Protein AF-A0A969CAD7-F1 (afdb_monomer_lite)

pLDDT: mean 74.33, std 21.69, range [33.69, 96.62]

Sequence (159 aa):
MTTLVSAMAKSVEQINRELAALEEQSQELGQTLRSLYGNYLAELGQVTRQQLTSVCYQLCTQLYPESFLKLSYRGRDRLQRQIRQCSQALQERLELEQLFQPDESELEALEASLVGGLHFTREIEPLENLSERCSNPSGPELAGSGSAGPDHAASSHSG

Structure (mmCIF, N/CA/C/O backbone):
data_AF-A0A969CAD7-F1
#
_entry.id   AF-A0A969CAD7-F1
#
loop_
_atom_site.group_PDB
_atom_site.id
_atom_site.type_symbol
_atom_site.label_atom_id
_atom_site.label_alt_id
_atom_site.label_comp_id
_atom_site.label_asym_id
_atom_site.label_entity_id
_atom_site.label_seq_id
_atom_site.pdbx_PDB_ins_code
_atom_site.Cartn_x
_atom_site.Cartn_y
_atom_site.Cartn_z
_atom_site.occupancy
_atom_site.B_iso_or_equiv
_atom_site.auth_seq_id
_atom_site.auth_comp_id
_atom_site.auth_asym_id
_atom_site.auth_atom_id
_atom_site.pdbx_PDB_model_num
ATOM 1 N N . MET A 1 1 ? -34.766 11.888 52.803 1.00 56.06 1 MET A N 1
ATOM 2 C CA . MET A 1 1 ? -33.411 11.431 52.414 1.00 56.06 1 MET A CA 1
ATOM 3 C C . MET A 1 1 ? -33.436 10.271 51.416 1.00 56.06 1 MET A C 1
ATOM 5 O O . MET A 1 1 ? -32.708 10.333 50.439 1.00 56.06 1 MET A O 1
ATOM 9 N N . THR A 1 2 ? -34.309 9.270 51.564 1.00 59.66 2 THR A N 1
ATOM 10 C CA . THR A 1 2 ? -34.419 8.094 50.667 1.00 59.66 2 THR A CA 1
ATOM 11 C C . THR A 1 2 ? -34.762 8.410 49.200 1.00 59.66 2 THR A C 1
ATOM 13 O O . THR A 1 2 ? -34.264 7.753 48.292 1.00 59.66 2 THR A O 1
ATOM 16 N N . THR A 1 3 ? -35.565 9.443 48.938 1.00 67.19 3 THR A N 1
ATOM 17 C CA . THR A 1 3 ? -35.937 9.879 47.576 1.00 67.19 3 THR A CA 1
ATOM 18 C C . THR A 1 3 ? -34.791 10.539 46.806 1.00 67.19 3 THR A C 1
ATOM 20 O O . THR A 1 3 ? -34.708 10.393 45.591 1.00 67.19 3 THR A O 1
ATOM 23 N N . LEU A 1 4 ? -33.885 11.224 47.506 1.00 66.50 4 LEU A N 1
ATOM 24 C CA . LEU A 1 4 ? -32.755 11.938 46.905 1.00 66.50 4 LEU A CA 1
ATOM 25 C C . LEU A 1 4 ? -31.631 10.962 46.522 1.00 66.50 4 LEU A C 1
ATOM 27 O O . LEU A 1 4 ? -31.081 11.053 45.430 1.00 66.50 4 LEU A O 1
ATOM 31 N N . VAL A 1 5 ? -31.387 9.947 47.359 1.00 70.94 5 VAL A N 1
ATOM 32 C CA . VAL A 1 5 ? -30.461 8.840 47.061 1.00 70.94 5 VAL A CA 1
ATOM 33 C C . VAL A 1 5 ? -30.942 8.019 45.857 1.00 70.94 5 VAL A C 1
ATOM 35 O O . VAL A 1 5 ? -30.149 7.696 44.980 1.00 70.94 5 VAL A O 1
ATOM 38 N N . SER A 1 6 ? -32.250 7.749 45.751 1.00 66.25 6 SER A N 1
ATOM 39 C CA . SER A 1 6 ? -32.821 7.053 44.586 1.00 66.25 6 SER A CA 1
ATOM 40 C C . SER A 1 6 ? -32.731 7.869 43.289 1.00 66.25 6 SER A C 1
ATOM 42 O O . SER A 1 6 ? -32.547 7.285 42.222 1.00 66.25 6 SER A O 1
ATOM 44 N N . ALA A 1 7 ? -32.857 9.197 43.357 1.00 67.75 7 ALA A N 1
ATOM 45 C CA . ALA A 1 7 ? -32.687 10.065 42.193 1.00 67.75 7 ALA A CA 1
ATOM 46 C C . ALA A 1 7 ? -31.219 10.128 41.732 1.00 67.75 7 ALA A C 1
ATOM 48 O O . ALA A 1 7 ? -30.954 10.058 40.534 1.00 67.75 7 ALA A O 1
ATOM 49 N N . MET A 1 8 ? -30.271 10.193 42.674 1.00 68.31 8 MET A N 1
ATOM 50 C CA . MET A 1 8 ? -28.836 10.171 42.371 1.00 68.31 8 MET A CA 1
ATOM 51 C C . MET A 1 8 ? -28.400 8.824 41.775 1.00 68.31 8 MET A C 1
ATOM 53 O O . MET A 1 8 ? -27.717 8.819 40.756 1.00 68.31 8 MET A O 1
ATOM 57 N N . ALA A 1 9 ? -28.860 7.694 42.326 1.00 71.62 9 ALA A N 1
ATOM 58 C CA . ALA A 1 9 ? -28.575 6.363 41.778 1.00 71.62 9 ALA A CA 1
ATOM 59 C C . ALA A 1 9 ? -29.018 6.240 40.307 1.00 71.62 9 ALA A C 1
ATOM 61 O O . ALA A 1 9 ? -28.205 5.918 39.442 1.00 71.62 9 ALA A O 1
ATOM 62 N N . LYS A 1 10 ? -30.252 6.669 39.997 1.00 73.19 10 LYS A N 1
ATOM 63 C CA . LYS A 1 10 ? -30.781 6.707 38.621 1.00 73.19 10 LYS A CA 1
ATOM 64 C C . LYS A 1 10 ? -29.939 7.554 37.670 1.00 73.19 10 LYS A C 1
ATOM 66 O O . LYS A 1 10 ? -29.766 7.174 36.516 1.00 73.19 10 LYS A O 1
ATOM 71 N N . SER A 1 11 ? -29.422 8.690 38.140 1.00 83.69 11 SER A N 1
ATOM 72 C CA . SER A 1 11 ? -28.562 9.558 37.326 1.00 83.69 11 SER A CA 1
ATOM 73 C C . SER A 1 11 ? -27.210 8.909 37.021 1.00 83.69 11 SER A C 1
ATOM 75 O O . SER A 1 11 ? -26.739 8.982 35.891 1.00 83.69 11 SER A O 1
ATOM 77 N N . VAL A 1 12 ? -26.632 8.185 37.984 1.00 87.56 12 VAL A N 1
ATOM 78 C CA . VAL A 1 12 ? -25.376 7.443 37.798 1.00 87.56 12 VAL A CA 1
ATOM 79 C C . VAL A 1 12 ? -25.583 6.264 36.845 1.00 87.56 12 VAL A C 1
ATOM 81 O O . VAL A 1 12 ? -24.776 6.031 35.951 1.00 87.56 12 VAL A O 1
ATOM 84 N N . GLU A 1 13 ? -26.692 5.539 36.974 1.00 86.06 13 GLU A N 1
ATOM 85 C CA . GLU A 1 13 ? -27.059 4.443 36.066 1.00 86.06 13 GLU A CA 1
ATOM 86 C C . GLU A 1 13 ? -27.343 4.914 34.635 1.00 86.06 13 GLU A C 1
ATOM 88 O O . GLU A 1 13 ? -27.199 4.132 33.692 1.00 86.06 13 GLU A O 1
ATOM 93 N N . GLN A 1 14 ? -27.771 6.165 34.463 1.00 87.62 14 GLN A N 1
ATOM 94 C CA . GLN A 1 14 ? -27.936 6.778 33.152 1.00 87.62 14 GLN A CA 1
ATOM 95 C C . GLN A 1 14 ? -26.585 7.196 32.556 1.00 87.62 14 GLN A C 1
ATOM 97 O O . GLN A 1 14 ? -26.312 6.838 31.415 1.00 87.62 14 GLN A O 1
ATOM 102 N N . ILE A 1 15 ? -25.710 7.838 33.338 1.00 89.50 15 ILE A N 1
ATOM 103 C CA . ILE A 1 15 ? -24.350 8.204 32.904 1.00 89.50 15 ILE A CA 1
ATOM 104 C C . ILE A 1 15 ? -23.557 6.963 32.473 1.00 89.50 15 ILE A C 1
ATOM 106 O O . ILE A 1 15 ? -22.943 6.967 31.413 1.00 89.50 15 ILE A O 1
ATOM 110 N N . ASN A 1 16 ? -23.619 5.872 33.243 1.00 89.56 16 ASN A N 1
ATOM 111 C CA . ASN A 1 16 ? -22.944 4.621 32.879 1.00 89.56 16 ASN A CA 1
ATOM 112 C C . ASN A 1 16 ? -23.477 4.020 31.569 1.00 89.56 16 ASN A C 1
ATOM 114 O O . ASN A 1 16 ? -22.712 3.456 30.793 1.00 89.56 16 ASN A O 1
ATOM 118 N N . ARG A 1 17 ? -24.783 4.146 31.300 1.00 91.19 17 ARG A N 1
ATOM 119 C CA . ARG A 1 17 ? -25.378 3.696 30.032 1.00 91.19 17 ARG A CA 1
ATOM 120 C C . ARG A 1 17 ? -24.938 4.556 28.852 1.00 91.19 17 ARG A C 1
ATOM 122 O O . ARG A 1 17 ? -24.670 4.017 27.786 1.00 91.19 17 ARG A O 1
ATOM 129 N N . GLU A 1 18 ? -24.872 5.868 29.041 1.00 90.06 18 GLU A N 1
ATOM 130 C CA . GLU A 1 18 ? -24.404 6.804 28.016 1.00 90.06 18 GLU A CA 1
ATOM 131 C C . GLU A 1 18 ? -22.912 6.601 27.711 1.00 90.06 18 GLU A C 1
ATOM 133 O O . GLU A 1 18 ? -22.535 6.603 26.543 1.00 90.06 18 GLU A O 1
ATOM 138 N N . LEU A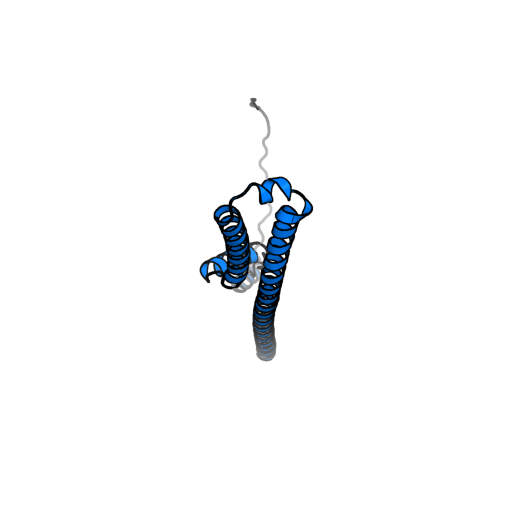 1 19 ? -22.084 6.334 28.730 1.00 90.31 19 LEU A N 1
ATOM 139 C CA . LEU A 1 19 ? -20.674 5.962 28.562 1.00 90.31 19 LEU A CA 1
ATOM 140 C C . LEU A 1 19 ? -20.516 4.668 27.760 1.00 90.31 19 LEU A C 1
ATOM 142 O O . LEU A 1 19 ? -19.791 4.662 26.771 1.00 90.31 19 LEU A O 1
ATOM 146 N N . ALA A 1 20 ? -21.249 3.611 28.118 1.00 88.75 20 ALA A N 1
ATOM 147 C CA . ALA A 1 20 ? -21.200 2.345 27.385 1.00 88.75 20 ALA A CA 1
ATOM 148 C C . ALA A 1 20 ? -21.631 2.504 25.914 1.00 88.75 20 ALA A C 1
ATOM 150 O O . ALA A 1 20 ? -21.012 1.939 25.016 1.00 88.75 20 ALA A O 1
ATOM 151 N N . ALA A 1 21 ? -22.664 3.312 25.650 1.00 90.88 21 ALA A N 1
ATOM 152 C CA . ALA A 1 21 ? -23.099 3.604 24.285 1.00 90.88 21 ALA A CA 1
ATOM 153 C C . ALA A 1 21 ? -22.046 4.403 23.495 1.00 90.88 21 ALA A C 1
ATOM 155 O O . ALA A 1 21 ? -21.865 4.178 22.300 1.00 90.88 21 ALA A O 1
ATOM 156 N N . LEU A 1 22 ? -21.344 5.331 24.150 1.00 91.31 22 LEU A N 1
ATOM 157 C CA . LEU A 1 22 ? -20.268 6.100 23.527 1.00 91.31 22 LEU A CA 1
ATOM 158 C C . LEU A 1 22 ? -19.049 5.219 23.218 1.00 91.31 22 LEU A C 1
ATOM 160 O O . LEU A 1 22 ? -18.450 5.362 22.153 1.00 9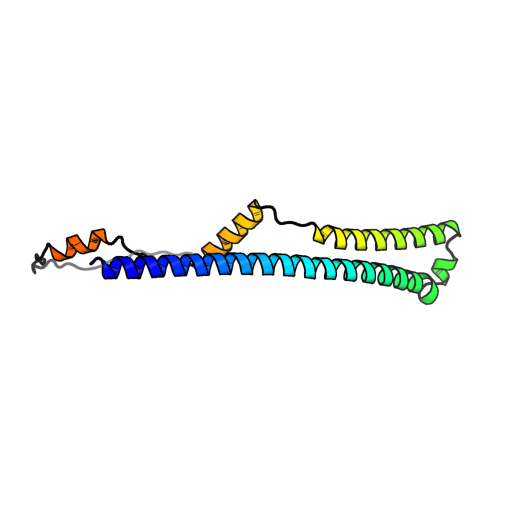1.31 22 LEU A O 1
ATOM 164 N N . GLU A 1 23 ? -18.702 4.299 24.119 1.00 88.06 23 GLU A N 1
ATOM 165 C CA . GLU A 1 23 ? -17.649 3.301 23.904 1.00 88.06 23 GLU A CA 1
ATOM 166 C C . GLU A 1 23 ? -17.968 2.413 22.697 1.00 88.06 23 GLU A C 1
ATOM 168 O O . GLU A 1 23 ? -17.124 2.256 21.814 1.00 88.06 23 GLU A O 1
ATOM 173 N N . GLU A 1 24 ? -19.200 1.904 22.603 1.00 90.06 24 GLU A N 1
ATOM 174 C CA . GLU A 1 24 ? -19.658 1.095 21.468 1.00 90.06 24 GLU A CA 1
ATOM 175 C C . GLU A 1 24 ? -19.567 1.873 20.145 1.00 90.06 24 GLU A C 1
ATOM 177 O O . GLU A 1 24 ? -18.972 1.393 19.178 1.00 90.06 24 GLU A O 1
ATOM 182 N N . GLN A 1 25 ? -20.072 3.111 20.109 1.00 93.62 25 GLN A N 1
ATOM 183 C CA . GLN A 1 25 ? -20.004 3.962 18.915 1.00 93.62 25 GLN A CA 1
ATOM 184 C C . GLN A 1 25 ? -18.563 4.297 18.515 1.00 93.62 25 GLN A C 1
ATOM 186 O O . GLN A 1 25 ? -18.238 4.347 17.328 1.00 93.62 25 GLN A O 1
ATOM 191 N N . SER A 1 26 ? -17.683 4.518 19.493 1.00 87.56 26 SER A N 1
ATOM 192 C CA . SER A 1 26 ? -16.261 4.766 19.251 1.00 87.56 26 SER A CA 1
ATOM 193 C C . SER A 1 26 ? -15.579 3.541 18.634 1.00 87.56 26 SER A C 1
ATOM 195 O O . SER A 1 26 ? -14.839 3.659 17.653 1.00 87.56 26 SER A O 1
ATOM 197 N N . GLN A 1 27 ? -15.882 2.346 19.148 1.00 86.56 27 GLN A N 1
ATOM 198 C CA . GLN A 1 27 ? -15.383 1.090 18.591 1.00 86.56 27 GLN A CA 1
ATOM 199 C C . GLN A 1 27 ? -15.891 0.858 17.163 1.00 86.56 27 GLN A C 1
ATOM 201 O O . GLN A 1 27 ? -15.095 0.517 16.282 1.00 86.56 27 GLN A O 1
ATOM 206 N N . GLU A 1 28 ? -17.180 1.087 16.904 1.00 92.06 28 GLU A N 1
ATOM 207 C CA . GLU A 1 28 ? -17.777 0.974 15.567 1.00 92.06 28 GLU A CA 1
ATOM 208 C C . GLU A 1 28 ? -17.134 1.957 14.574 1.00 92.06 28 GLU A C 1
ATOM 210 O O . GLU A 1 28 ? -16.764 1.582 13.454 1.00 92.06 28 GLU A O 1
ATOM 215 N N . LEU A 1 29 ? -16.925 3.207 14.996 1.00 90.44 29 LEU A N 1
ATOM 216 C CA . LEU A 1 29 ? -16.242 4.218 14.196 1.00 90.44 29 LEU A CA 1
ATOM 217 C C . LEU A 1 29 ? -14.802 3.799 13.877 1.00 90.44 29 LEU A C 1
ATOM 219 O O . LEU A 1 29 ? -14.370 3.902 12.727 1.00 90.44 29 LEU A O 1
ATOM 223 N N . GLY A 1 30 ? -14.070 3.287 14.869 1.00 87.19 30 GLY A N 1
ATOM 224 C CA . GLY A 1 30 ? -12.709 2.786 14.693 1.00 87.19 30 GLY A CA 1
ATOM 225 C C . GLY A 1 30 ? -12.633 1.633 13.689 1.00 87.19 30 GLY A C 1
ATOM 226 O O . GLY A 1 30 ? -11.773 1.635 12.805 1.00 87.19 30 GLY A O 1
ATOM 227 N N . GLN A 1 31 ? -13.560 0.675 13.766 1.00 87.69 31 GLN A N 1
ATOM 228 C CA . GLN A 1 31 ? -13.653 -0.431 12.806 1.00 87.69 31 GLN A CA 1
ATOM 229 C C . GLN A 1 31 ? -13.978 0.067 11.393 1.00 87.69 31 GLN A C 1
ATOM 231 O O . GLN A 1 31 ? -13.338 -0.352 10.424 1.00 87.69 31 GLN A O 1
ATOM 236 N N . THR A 1 32 ? -14.918 1.005 11.276 1.00 91.06 32 THR A N 1
ATOM 237 C CA . THR A 1 32 ? -15.316 1.601 9.995 1.00 91.06 32 THR A CA 1
ATOM 238 C C . THR A 1 32 ? -14.155 2.354 9.348 1.00 91.06 32 THR A C 1
ATOM 240 O O . THR A 1 32 ? -13.877 2.159 8.166 1.00 91.06 32 THR A O 1
ATOM 243 N N . LEU A 1 33 ? -13.424 3.165 10.119 1.00 89.56 33 LEU A N 1
ATOM 244 C CA . LEU A 1 33 ? -12.244 3.884 9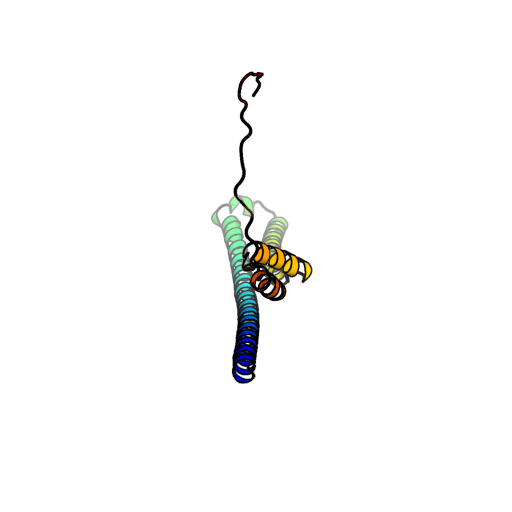.637 1.00 89.56 33 LEU A CA 1
ATOM 245 C C . LEU A 1 33 ? -11.151 2.929 9.162 1.00 89.56 33 LEU A C 1
ATOM 247 O O . LEU A 1 33 ? -10.617 3.120 8.071 1.00 89.56 33 LEU A O 1
ATOM 251 N N . ARG A 1 34 ? -10.853 1.877 9.934 1.00 87.06 34 ARG A N 1
ATOM 252 C CA . ARG A 1 34 ? -9.873 0.852 9.540 1.00 87.06 34 ARG A CA 1
ATOM 253 C C . ARG A 1 34 ? -10.274 0.169 8.236 1.00 87.06 34 ARG A C 1
ATOM 255 O O . ARG A 1 34 ? -9.444 0.031 7.344 1.00 87.06 34 ARG A O 1
ATOM 262 N N . SER A 1 35 ? -11.546 -0.205 8.099 1.00 88.25 35 SER A N 1
ATOM 263 C CA . SER A 1 35 ? -12.068 -0.810 6.871 1.00 88.25 35 SER A CA 1
ATOM 264 C C . SER A 1 35 ? -11.947 0.128 5.668 1.00 88.25 35 SER A C 1
ATOM 266 O O . SER A 1 35 ? -11.414 -0.264 4.630 1.00 88.25 35 SER A O 1
ATOM 268 N N . LEU A 1 36 ? -12.394 1.380 5.809 1.00 92.25 36 LEU A N 1
ATOM 269 C CA . LEU A 1 36 ? -12.329 2.381 4.743 1.00 92.25 36 LEU A CA 1
ATOM 270 C C . LEU A 1 36 ? -10.888 2.662 4.321 1.00 92.25 36 LEU A C 1
ATOM 272 O O . LEU A 1 36 ? -10.595 2.708 3.127 1.00 92.25 36 LEU A O 1
ATOM 276 N N . TYR A 1 37 ? -9.988 2.816 5.290 1.00 91.12 37 TYR A N 1
ATOM 277 C CA . TYR A 1 37 ? -8.578 3.065 5.023 1.00 91.12 37 TYR A CA 1
ATOM 278 C C . TYR A 1 37 ? -7.905 1.857 4.361 1.00 91.12 37 TYR A C 1
ATOM 280 O O . TYR A 1 37 ? -7.158 2.025 3.398 1.00 91.12 37 TYR A O 1
ATOM 288 N N . GLY A 1 38 ? -8.236 0.639 4.800 1.00 90.69 38 GLY A N 1
ATOM 289 C CA . GLY A 1 38 ? -7.784 -0.595 4.162 1.00 90.69 38 GLY A CA 1
ATOM 290 C C . GLY A 1 38 ? -8.213 -0.681 2.697 1.00 90.69 38 GLY A C 1
ATOM 291 O O . GLY A 1 38 ? -7.380 -0.861 1.811 1.00 90.69 38 GLY A O 1
ATOM 292 N N . ASN A 1 39 ? -9.494 -0.444 2.417 1.00 91.81 39 ASN A N 1
ATOM 293 C CA . ASN A 1 39 ? -10.011 -0.430 1.047 1.00 91.81 39 ASN A CA 1
ATOM 294 C C . ASN A 1 39 ? -9.326 0.643 0.187 1.00 91.81 39 ASN A C 1
ATOM 296 O O . ASN A 1 39 ? -8.914 0.363 -0.938 1.00 91.81 39 ASN A O 1
ATOM 300 N N . TYR A 1 40 ? -9.142 1.849 0.732 1.00 93.94 40 TYR A N 1
ATOM 301 C CA . TYR A 1 40 ? -8.428 2.929 0.053 1.00 93.94 40 TYR A CA 1
ATOM 302 C C . TYR A 1 40 ? -6.993 2.528 -0.315 1.00 93.94 40 TYR A C 1
ATOM 304 O O . TYR A 1 40 ? -6.577 2.720 -1.457 1.00 93.94 40 TYR A O 1
ATOM 312 N N . LEU A 1 41 ? -6.238 1.942 0.620 1.00 93.94 41 LEU A N 1
ATOM 313 C CA . LEU A 1 41 ? -4.865 1.506 0.365 1.00 93.94 41 LEU A CA 1
ATOM 314 C C . LEU A 1 41 ? -4.793 0.371 -0.663 1.00 93.94 41 LEU A C 1
ATOM 316 O O . LEU A 1 41 ? -3.877 0.364 -1.486 1.00 93.94 41 LEU A O 1
ATOM 320 N N . ALA A 1 42 ? -5.758 -0.552 -0.660 1.00 92.00 42 ALA A N 1
ATOM 321 C CA . ALA A 1 42 ? -5.840 -1.614 -1.661 1.00 92.00 42 ALA A CA 1
ATOM 322 C C . ALA A 1 42 ? -6.039 -1.039 -3.074 1.00 92.00 42 ALA A C 1
ATOM 324 O O . ALA A 1 42 ? -5.287 -1.362 -4.000 1.00 92.00 42 ALA A O 1
ATOM 325 N N . GLU A 1 43 ? -7.011 -0.137 -3.239 1.00 95.19 43 GLU A N 1
ATOM 326 C CA . GLU A 1 43 ? -7.262 0.523 -4.524 1.00 95.19 43 GLU A CA 1
ATOM 327 C C . GLU A 1 43 ? -6.064 1.373 -4.962 1.00 95.19 43 GLU A C 1
ATOM 329 O O . GLU A 1 43 ? -5.615 1.286 -6.111 1.00 95.19 43 GLU A O 1
ATOM 334 N N . LEU A 1 44 ? -5.487 2.147 -4.040 1.00 95.25 44 LEU A N 1
ATOM 335 C CA . LEU A 1 44 ? -4.303 2.956 -4.303 1.00 95.25 44 LEU A CA 1
ATOM 336 C C . LEU A 1 44 ? -3.115 2.090 -4.735 1.00 95.25 44 LEU A C 1
ATOM 338 O O . LEU A 1 44 ? -2.420 2.443 -5.692 1.00 95.25 44 LEU A O 1
ATOM 342 N N . GLY A 1 45 ? -2.889 0.952 -4.077 1.00 94.75 45 GLY A N 1
ATOM 343 C CA . GLY A 1 45 ? -1.838 0.001 -4.431 1.00 94.75 45 GLY A CA 1
ATOM 344 C C . GLY A 1 45 ? -2.012 -0.538 -5.849 1.00 94.75 45 GLY A C 1
ATOM 345 O O . GLY A 1 45 ? -1.072 -0.501 -6.654 1.00 94.75 45 GLY A O 1
ATOM 346 N N . GLN A 1 46 ? -3.232 -0.952 -6.199 1.00 94.94 46 GLN A N 1
ATOM 347 C CA . GLN A 1 46 ? -3.557 -1.431 -7.541 1.00 94.94 46 GLN A CA 1
ATOM 348 C C . GLN A 1 46 ? -3.327 -0.349 -8.609 1.00 94.94 46 GLN A C 1
ATOM 350 O O . GLN A 1 46 ? -2.683 -0.616 -9.632 1.00 94.94 46 GLN A O 1
ATOM 355 N N . VAL A 1 47 ? -3.830 0.868 -8.384 1.00 96.50 47 VAL A N 1
ATOM 356 C CA . VAL A 1 47 ? -3.682 1.993 -9.320 1.00 96.50 47 VAL A CA 1
ATOM 357 C C . VAL A 1 47 ? -2.211 2.365 -9.479 1.00 96.50 47 VAL A C 1
ATOM 359 O O . VAL A 1 47 ? -1.722 2.489 -10.604 1.00 96.50 47 VAL A O 1
ATOM 362 N N . THR A 1 48 ? -1.475 2.475 -8.376 1.00 94.62 48 THR A N 1
ATOM 363 C CA . THR A 1 48 ? -0.060 2.868 -8.382 1.00 94.62 48 THR A CA 1
ATOM 364 C C . THR A 1 48 ? 0.790 1.870 -9.158 1.00 94.62 48 THR A C 1
ATOM 366 O O . THR A 1 48 ? 1.611 2.271 -9.986 1.00 94.62 48 THR A O 1
ATOM 369 N N . ARG A 1 49 ? 0.555 0.564 -8.982 1.00 96.25 49 ARG A N 1
ATOM 370 C CA . ARG A 1 49 ? 1.236 -0.472 -9.769 1.00 96.25 49 ARG A CA 1
ATOM 371 C C . ARG A 1 49 ? 0.996 -0.300 -11.267 1.00 96.25 49 ARG A C 1
ATOM 373 O O . ARG A 1 49 ? 1.944 -0.374 -12.056 1.00 96.25 49 ARG A O 1
ATOM 380 N N . GLN A 1 50 ? -0.263 -0.109 -11.665 1.00 96.19 50 GLN A N 1
ATOM 381 C CA . GLN A 1 50 ? -0.636 0.044 -13.072 1.00 96.19 50 GLN A CA 1
ATOM 382 C C . GLN A 1 50 ? 0.004 1.293 -13.682 1.00 96.19 50 GLN A C 1
ATOM 384 O O . GLN A 1 50 ? 0.610 1.206 -14.751 1.00 96.19 50 GLN A O 1
ATOM 389 N N . GLN A 1 51 ? -0.075 2.426 -12.982 1.00 95.81 51 GLN A N 1
ATOM 390 C CA . GLN A 1 51 ? 0.483 3.695 -13.441 1.00 95.81 51 GLN A CA 1
ATOM 391 C C . GLN A 1 51 ? 2.004 3.641 -13.539 1.00 95.81 51 GLN A C 1
ATOM 393 O O . GLN A 1 51 ? 2.551 3.975 -14.587 1.00 95.81 51 GLN A O 1
ATOM 398 N N . LEU A 1 52 ? 2.695 3.142 -12.510 1.00 95.62 52 LEU A N 1
ATOM 399 C CA . LEU A 1 52 ? 4.153 3.029 -12.530 1.00 95.62 52 LEU A CA 1
ATOM 400 C C . LEU A 1 52 ? 4.624 2.129 -13.673 1.00 95.62 52 LEU A C 1
ATOM 402 O O . LEU A 1 52 ? 5.521 2.498 -14.428 1.00 95.62 52 LEU A O 1
ATOM 406 N N . THR A 1 53 ? 3.972 0.976 -13.849 1.00 94.81 53 THR A N 1
ATOM 407 C CA . THR A 1 53 ? 4.257 0.084 -14.975 1.00 94.81 53 THR A CA 1
ATOM 408 C C . THR A 1 53 ? 4.081 0.834 -16.296 1.00 94.81 53 THR A C 1
ATOM 410 O O . THR A 1 53 ? 5.018 0.900 -17.090 1.00 94.81 53 THR A O 1
ATOM 413 N N . SER A 1 54 ? 2.913 1.443 -16.512 1.00 95.38 54 SER A N 1
ATOM 414 C CA . SER A 1 54 ? 2.565 2.148 -17.749 1.00 95.38 54 SER A CA 1
ATOM 415 C C . SER A 1 54 ? 3.531 3.290 -18.077 1.00 95.38 54 SER A C 1
ATOM 417 O O . SER A 1 54 ? 4.077 3.341 -19.179 1.00 95.38 54 SER A O 1
ATOM 419 N N . VAL A 1 55 ? 3.818 4.164 -17.111 1.00 96.38 55 VAL A N 1
ATOM 420 C CA . VAL A 1 55 ? 4.725 5.305 -17.294 1.00 96.38 55 VAL A CA 1
ATOM 421 C C . VAL A 1 55 ? 6.143 4.829 -17.594 1.00 96.38 55 VAL A C 1
ATOM 423 O O . VAL A 1 55 ? 6.790 5.356 -18.495 1.00 96.38 55 VAL A O 1
ATOM 426 N N . CYS A 1 56 ? 6.632 3.787 -16.919 1.00 94.88 56 CYS A N 1
ATOM 427 C CA . CYS A 1 56 ? 7.939 3.218 -17.239 1.00 94.88 56 CYS A CA 1
ATOM 428 C C . CYS A 1 56 ? 7.988 2.629 -18.657 1.00 94.88 56 CYS A C 1
ATOM 430 O O . CYS A 1 56 ? 8.992 2.797 -19.353 1.00 94.88 56 CYS A O 1
ATOM 432 N N . TYR A 1 57 ? 6.911 1.986 -19.118 1.00 94.62 57 TYR A N 1
ATOM 433 C CA . TYR A 1 57 ? 6.793 1.562 -20.515 1.00 94.62 57 TYR A CA 1
ATOM 434 C C . TYR A 1 57 ? 6.847 2.757 -21.471 1.00 94.62 57 TYR A C 1
ATOM 436 O O . TYR A 1 57 ? 7.643 2.737 -22.409 1.00 94.62 57 TYR A O 1
ATOM 444 N N . GLN A 1 58 ? 6.078 3.815 -21.206 1.00 95.38 58 GLN A N 1
ATOM 445 C CA . GLN A 1 58 ? 6.089 5.041 -22.008 1.00 95.38 58 GLN A CA 1
ATOM 446 C C . GLN A 1 58 ? 7.477 5.691 -22.044 1.00 95.38 58 GLN A C 1
ATOM 448 O O . GLN A 1 58 ? 7.939 6.088 -23.110 1.00 95.38 58 GLN A O 1
ATOM 453 N N . LEU A 1 59 ? 8.201 5.730 -20.924 1.00 93.19 59 LEU A N 1
ATOM 454 C CA . LEU A 1 59 ? 9.585 6.205 -20.894 1.00 93.19 59 LEU A CA 1
ATOM 455 C C . LEU A 1 59 ? 10.488 5.378 -21.815 1.00 93.19 59 LEU A C 1
ATOM 457 O O . LEU A 1 59 ? 11.279 5.944 -22.567 1.00 93.19 59 LEU A O 1
ATOM 461 N N . CYS A 1 60 ? 10.342 4.051 -21.799 1.00 91.94 60 CYS A N 1
ATOM 462 C CA . CYS A 1 60 ? 11.146 3.151 -22.624 1.00 91.94 60 CYS A CA 1
ATOM 463 C C . CYS A 1 60 ? 10.829 3.256 -24.121 1.00 91.94 60 CYS A C 1
ATOM 465 O O . CYS A 1 60 ? 11.726 3.069 -24.937 1.00 91.94 60 CYS A O 1
ATOM 467 N N . THR A 1 61 ? 9.574 3.508 -24.497 1.00 92.00 61 THR A N 1
ATOM 468 C CA . THR A 1 61 ? 9.138 3.422 -25.902 1.00 92.00 61 THR A CA 1
ATOM 469 C C . THR A 1 61 ? 8.855 4.767 -26.558 1.00 92.00 61 THR A C 1
ATOM 471 O O . THR A 1 61 ? 8.852 4.836 -27.781 1.00 92.00 61 THR A O 1
ATOM 474 N N . GLN A 1 62 ? 8.592 5.819 -25.782 1.00 94.38 62 GLN A N 1
ATOM 475 C CA . GLN A 1 62 ? 8.215 7.140 -26.295 1.00 94.38 62 GLN A CA 1
ATOM 476 C C . GLN A 1 62 ? 9.296 8.186 -26.015 1.00 94.38 62 GLN A C 1
ATOM 478 O O . GLN A 1 62 ? 9.727 8.858 -26.946 1.00 94.38 62 GLN A O 1
ATOM 483 N N . LEU A 1 63 ? 9.774 8.307 -24.769 1.00 95.25 63 LEU A N 1
ATOM 484 C CA . LEU A 1 63 ? 10.762 9.341 -24.421 1.00 95.25 63 LEU A CA 1
ATOM 485 C C . LEU A 1 63 ? 12.208 8.922 -24.721 1.00 95.25 63 LEU A C 1
ATOM 487 O O . LEU A 1 63 ? 12.998 9.745 -25.178 1.00 95.25 63 LEU A O 1
ATOM 491 N N . TYR A 1 64 ? 12.561 7.653 -24.491 1.00 94.38 64 TYR A N 1
ATOM 492 C CA . TYR A 1 64 ? 13.925 7.140 -24.683 1.00 94.38 64 TYR A CA 1
ATOM 493 C C . TYR A 1 64 ? 14.008 5.867 -25.549 1.00 94.38 64 TYR A C 1
ATOM 495 O O . TYR A 1 64 ? 14.728 4.928 -25.184 1.00 94.38 64 TYR A O 1
ATOM 503 N N . PRO A 1 65 ? 13.335 5.816 -26.716 1.00 93.69 65 PRO A N 1
ATOM 504 C CA . PRO A 1 65 ? 13.319 4.624 -27.561 1.00 93.69 65 PRO A CA 1
ATOM 505 C C . PRO A 1 65 ? 14.722 4.221 -28.023 1.00 93.69 65 PRO A C 1
ATOM 507 O O . PRO A 1 65 ? 15.073 3.049 -27.951 1.00 93.69 65 PRO A O 1
ATOM 510 N N . GLU A 1 66 ? 15.569 5.177 -28.410 1.00 96.06 66 GLU A N 1
ATOM 511 C CA . GLU A 1 66 ? 16.930 4.898 -28.890 1.00 96.06 66 GLU A CA 1
ATOM 512 C C . GLU A 1 66 ? 17.806 4.223 -27.826 1.00 96.06 66 GLU A C 1
ATOM 514 O O . GLU A 1 66 ? 18.511 3.248 -28.097 1.00 96.06 66 GLU A O 1
ATOM 519 N N . SER A 1 67 ? 17.744 4.708 -26.584 1.00 94.06 67 SER A N 1
ATOM 520 C CA . SER A 1 67 ? 18.472 4.115 -25.457 1.00 94.06 67 SER A CA 1
ATOM 521 C C . SER A 1 67 ? 17.957 2.714 -25.139 1.00 94.06 67 SER A C 1
ATOM 523 O O . SER A 1 67 ? 18.750 1.806 -24.887 1.00 94.06 67 SER A O 1
ATOM 525 N N . PHE A 1 68 ? 16.639 2.515 -25.195 1.00 94.06 68 PHE A N 1
ATOM 526 C CA . PHE A 1 68 ? 16.024 1.212 -24.970 1.00 94.06 68 PHE A CA 1
ATOM 527 C C . PHE A 1 68 ? 16.358 0.209 -26.087 1.00 94.06 68 PHE A C 1
ATOM 529 O O . PHE A 1 68 ? 16.646 -0.956 -25.810 1.00 94.06 68 PHE A O 1
ATOM 536 N N . LEU A 1 69 ? 16.393 0.646 -27.347 1.00 94.75 69 LEU A N 1
ATOM 537 C CA . LEU A 1 69 ? 16.737 -0.198 -28.494 1.00 94.75 69 LEU A CA 1
ATOM 538 C C . LEU A 1 69 ? 18.212 -0.620 -28.497 1.00 94.75 69 LEU A C 1
ATOM 540 O O . LEU A 1 69 ? 18.519 -1.733 -28.929 1.00 94.75 69 LEU A O 1
ATOM 544 N N . LYS A 1 70 ? 19.115 0.198 -27.947 1.00 96.62 70 LYS A N 1
ATOM 545 C CA . LYS A 1 70 ? 20.529 -0.171 -27.750 1.00 96.62 70 LYS A CA 1
ATOM 546 C C . LYS A 1 70 ? 20.725 -1.308 -26.744 1.00 96.62 70 LYS A C 1
ATOM 548 O O . LYS A 1 70 ? 21.758 -1.975 -26.777 1.00 96.62 70 LYS A O 1
ATOM 553 N N . LEU A 1 71 ? 19.756 -1.561 -25.861 1.00 95.38 71 LEU A N 1
ATOM 554 C CA . LEU A 1 71 ? 19.813 -2.711 -24.962 1.00 95.38 71 LEU A CA 1
ATOM 555 C C . LEU A 1 71 ? 19.685 -4.015 -25.756 1.00 95.38 71 LEU A C 1
ATOM 557 O O . LEU A 1 71 ? 18.848 -4.142 -26.656 1.00 95.38 71 LEU A O 1
ATOM 561 N N . SER A 1 72 ? 20.463 -5.025 -25.360 1.00 96.62 72 SER A N 1
ATOM 562 C CA . SER A 1 72 ? 20.277 -6.394 -25.846 1.00 96.62 72 SER A CA 1
ATOM 563 C C . SER A 1 72 ? 18.901 -6.928 -25.444 1.00 96.62 72 SER A C 1
ATOM 565 O O . SER A 1 72 ? 18.284 -6.435 -24.499 1.00 96.62 72 SER A O 1
ATOM 567 N N . TYR A 1 73 ? 18.440 -7.992 -26.104 1.00 94.00 73 TYR A N 1
ATOM 568 C CA . TYR A 1 73 ? 17.191 -8.668 -25.738 1.00 94.00 73 TYR A CA 1
ATOM 569 C C . TYR A 1 73 ? 17.109 -8.975 -24.231 1.00 94.00 73 TYR A C 1
ATOM 571 O O . TYR A 1 73 ? 16.135 -8.618 -23.571 1.00 94.00 73 TYR A O 1
ATOM 579 N N . ARG A 1 74 ? 18.184 -9.541 -23.658 1.00 95.88 74 ARG A N 1
ATOM 580 C CA . ARG A 1 74 ? 18.276 -9.821 -22.214 1.00 95.88 74 ARG A CA 1
ATOM 581 C C . ARG A 1 74 ? 18.234 -8.549 -21.363 1.00 95.88 74 ARG A C 1
ATOM 583 O O . ARG A 1 74 ? 17.679 -8.576 -20.271 1.00 95.88 74 ARG A O 1
ATOM 590 N N . GLY A 1 75 ? 18.814 -7.449 -21.843 1.00 95.31 75 GLY A N 1
ATOM 591 C CA . GLY A 1 75 ? 18.779 -6.154 -21.160 1.00 95.31 75 GLY A CA 1
ATOM 592 C C . GLY A 1 75 ? 17.373 -5.558 -21.104 1.00 95.31 75 GLY A C 1
ATOM 593 O O . GLY A 1 75 ? 16.941 -5.114 -20.043 1.00 95.31 75 GLY A O 1
ATOM 594 N N . ARG A 1 76 ? 16.634 -5.618 -22.217 1.00 95.25 76 ARG A N 1
ATOM 595 C CA . ARG A 1 76 ? 15.238 -5.155 -22.294 1.00 95.25 76 ARG A CA 1
ATOM 596 C C . ARG A 1 76 ? 14.326 -5.981 -21.390 1.00 95.25 76 ARG A C 1
ATOM 598 O O . ARG A 1 76 ? 13.550 -5.416 -20.624 1.00 95.25 76 ARG A O 1
ATOM 605 N N . ASP A 1 77 ? 14.466 -7.304 -21.443 1.00 94.25 77 ASP A N 1
ATOM 606 C CA . ASP A 1 77 ? 13.711 -8.228 -20.595 1.00 94.25 77 ASP A CA 1
ATOM 607 C C . ASP A 1 77 ? 13.995 -7.997 -19.101 1.00 94.25 77 ASP A C 1
ATOM 609 O O . ASP A 1 77 ? 13.068 -7.867 -18.301 1.00 94.25 77 ASP A O 1
ATOM 613 N N . ARG A 1 78 ? 15.273 -7.862 -18.719 1.00 96.62 78 ARG A N 1
ATOM 614 C CA . ARG A 1 78 ? 15.659 -7.560 -17.334 1.00 96.62 78 ARG A CA 1
ATOM 615 C C . ARG A 1 78 ? 15.037 -6.254 -16.847 1.00 96.62 78 ARG A C 1
ATOM 617 O O . ARG A 1 78 ? 14.469 -6.241 -15.759 1.00 96.62 78 ARG A O 1
ATOM 624 N N . LEU A 1 79 ? 15.132 -5.185 -17.638 1.00 95.00 79 LEU A N 1
ATOM 625 C CA . LEU A 1 79 ? 14.584 -3.878 -17.275 1.00 95.00 79 LEU A CA 1
ATOM 626 C C . LEU A 1 79 ? 13.071 -3.958 -17.036 1.00 95.00 79 LEU A C 1
ATOM 628 O O . LEU A 1 79 ? 12.581 -3.501 -16.006 1.00 95.00 79 LEU A O 1
ATOM 632 N N . GLN A 1 80 ? 12.328 -4.591 -17.946 1.00 92.19 80 GLN A N 1
ATOM 633 C CA . GLN A 1 80 ? 10.878 -4.708 -17.795 1.00 92.19 80 GLN A CA 1
ATOM 634 C C . GLN A 1 80 ? 10.465 -5.605 -16.628 1.00 92.19 80 GLN A C 1
ATOM 636 O O . GLN A 1 80 ? 9.491 -5.292 -15.942 1.00 92.19 80 GLN A O 1
ATOM 641 N N . ARG A 1 81 ? 11.211 -6.681 -16.348 1.00 95.44 81 ARG A N 1
ATOM 642 C CA . ARG A 1 81 ? 10.987 -7.489 -15.140 1.00 95.44 81 ARG A CA 1
ATOM 643 C C . ARG A 1 81 ? 11.227 -6.684 -13.866 1.00 95.44 81 ARG A C 1
ATOM 645 O O . ARG A 1 81 ? 10.405 -6.761 -12.961 1.00 95.44 81 ARG A O 1
ATOM 652 N N . GLN A 1 82 ? 12.289 -5.880 -13.814 1.00 96.56 82 GLN A N 1
ATOM 653 C CA . GLN A 1 82 ? 12.586 -5.029 -12.657 1.00 96.56 82 GLN A CA 1
ATOM 654 C C . GLN A 1 82 ? 11.501 -3.976 -12.413 1.00 96.56 82 GLN A C 1
ATOM 656 O O . GLN A 1 82 ? 11.089 -3.796 -11.271 1.00 96.56 82 GLN A O 1
ATOM 661 N N . ILE A 1 83 ? 10.988 -3.334 -13.467 1.00 94.56 83 ILE A N 1
ATOM 662 C CA . ILE A 1 83 ? 9.861 -2.391 -13.364 1.00 94.56 83 ILE A CA 1
ATOM 663 C C . ILE A 1 83 ? 8.635 -3.085 -12.758 1.00 94.56 83 ILE A C 1
ATOM 665 O O . ILE A 1 83 ? 8.052 -2.582 -11.798 1.00 94.56 83 ILE A O 1
ATOM 669 N N . ARG A 1 84 ? 8.271 -4.268 -13.273 1.00 94.38 84 ARG A N 1
ATOM 670 C CA . ARG A 1 84 ? 7.122 -5.037 -12.768 1.00 94.38 84 ARG A CA 1
ATOM 671 C C . ARG A 1 84 ? 7.306 -5.428 -11.304 1.00 94.38 84 ARG A C 1
ATOM 673 O O . ARG A 1 84 ? 6.413 -5.180 -10.503 1.00 94.38 84 ARG A O 1
ATOM 680 N N . GLN A 1 85 ? 8.471 -5.962 -10.945 1.00 96.44 85 GLN A N 1
ATOM 681 C CA . GLN A 1 85 ? 8.795 -6.333 -9.564 1.00 96.44 85 GLN A CA 1
ATOM 682 C C . GLN A 1 85 ? 8.745 -5.130 -8.619 1.00 96.44 85 GLN A C 1
ATOM 684 O O . GLN A 1 85 ? 8.163 -5.226 -7.547 1.00 96.44 85 GLN A O 1
ATOM 689 N N . CYS A 1 86 ? 9.294 -3.984 -9.027 1.00 96.00 86 CYS A N 1
ATOM 690 C CA . CYS A 1 86 ? 9.240 -2.755 -8.238 1.00 96.00 86 CYS A CA 1
ATOM 691 C C . CYS A 1 86 ? 7.796 -2.279 -8.024 1.00 96.00 86 CYS A C 1
ATOM 693 O O . CYS A 1 86 ? 7.411 -1.967 -6.901 1.00 96.00 86 CYS A O 1
ATOM 695 N N . SER A 1 87 ? 6.979 -2.288 -9.081 1.00 95.19 87 SER A N 1
ATOM 696 C CA . SER A 1 87 ? 5.567 -1.903 -8.998 1.00 95.19 87 SER A CA 1
ATOM 697 C C . SER A 1 87 ? 4.736 -2.845 -8.123 1.00 95.19 87 SER A C 1
ATOM 699 O O . SER A 1 87 ? 3.839 -2.394 -7.419 1.00 95.19 87 SER A O 1
ATOM 701 N N . GLN A 1 88 ? 5.062 -4.138 -8.134 1.00 95.69 88 GLN A N 1
ATOM 702 C CA . GLN A 1 88 ? 4.410 -5.138 -7.302 1.00 95.69 88 GLN A CA 1
ATOM 703 C C . GLN A 1 88 ? 4.824 -4.993 -5.834 1.00 95.69 88 GLN A C 1
ATOM 705 O O . GLN A 1 88 ? 3.961 -4.944 -4.970 1.00 95.69 88 GLN A O 1
ATOM 710 N N . ALA A 1 89 ? 6.118 -4.817 -5.559 1.00 95.38 89 ALA A N 1
ATOM 711 C CA . ALA A 1 89 ? 6.607 -4.584 -4.203 1.00 95.38 89 ALA A CA 1
ATOM 712 C C . ALA A 1 89 ? 6.007 -3.310 -3.582 1.00 95.38 89 ALA A C 1
ATOM 714 O O . ALA A 1 89 ? 5.747 -3.267 -2.385 1.00 95.38 89 ALA A O 1
ATOM 715 N N . LEU A 1 90 ? 5.771 -2.265 -4.382 1.00 93.19 90 LEU A N 1
ATOM 716 C CA . LEU A 1 90 ? 5.102 -1.053 -3.910 1.00 93.19 90 LEU A CA 1
ATOM 717 C C . LEU A 1 90 ? 3.629 -1.301 -3.554 1.00 93.19 90 LEU A C 1
ATOM 719 O O . LEU A 1 90 ? 3.182 -0.824 -2.516 1.00 93.19 90 LEU A O 1
ATOM 723 N N . GLN A 1 91 ? 2.899 -2.063 -4.376 1.00 94.88 91 GLN A N 1
ATOM 724 C CA . GLN A 1 91 ? 1.531 -2.485 -4.059 1.00 94.88 91 GLN A CA 1
ATOM 725 C C . GLN A 1 91 ? 1.499 -3.294 -2.755 1.00 94.88 91 GLN A C 1
ATOM 727 O O . GLN A 1 91 ? 0.751 -2.951 -1.848 1.00 94.88 91 GLN A O 1
ATOM 732 N N . GLU A 1 92 ? 2.350 -4.316 -2.641 1.00 93.81 92 GLU A N 1
ATOM 733 C CA . GLU A 1 92 ? 2.421 -5.184 -1.460 1.00 93.81 92 GLU A CA 1
ATOM 734 C C . GLU A 1 92 ? 2.718 -4.378 -0.189 1.00 93.81 92 GLU A C 1
ATOM 736 O O . GLU A 1 92 ? 2.113 -4.613 0.848 1.00 93.81 92 GLU A O 1
ATOM 741 N N . ARG A 1 93 ? 3.598 -3.371 -0.258 1.00 92.31 93 ARG A N 1
ATOM 742 C CA . ARG A 1 93 ? 3.873 -2.491 0.889 1.00 92.31 93 ARG A CA 1
ATOM 743 C C . ARG A 1 93 ? 2.655 -1.681 1.331 1.00 92.31 93 ARG A C 1
ATOM 745 O O . ARG A 1 93 ? 2.438 -1.568 2.530 1.00 92.31 93 ARG A O 1
ATOM 752 N N . LEU A 1 94 ? 1.879 -1.149 0.387 1.00 90.75 94 LEU A N 1
ATOM 753 C CA . LEU A 1 94 ? 0.649 -0.407 0.692 1.00 90.75 94 LEU A CA 1
ATOM 754 C C . LEU A 1 94 ? -0.437 -1.326 1.269 1.00 90.75 94 LEU A C 1
ATOM 756 O O . LEU A 1 94 ? -1.204 -0.914 2.131 1.00 90.75 94 LEU A O 1
ATOM 760 N N . GLU A 1 95 ? -0.487 -2.583 0.833 1.00 87.38 95 GLU A N 1
ATOM 761 C CA . GLU A 1 95 ? -1.399 -3.591 1.385 1.00 87.38 95 GLU A CA 1
ATOM 762 C C . GLU A 1 95 ? -0.973 -4.053 2.788 1.00 87.38 95 GLU A C 1
ATOM 764 O O . GLU A 1 95 ? -1.820 -4.261 3.652 1.00 87.38 95 GLU A O 1
ATOM 769 N N . LEU A 1 96 ? 0.331 -4.162 3.060 1.00 84.00 96 LEU A N 1
ATOM 770 C CA . LEU A 1 96 ? 0.850 -4.520 4.387 1.00 84.00 96 LEU A CA 1
ATOM 771 C C . LEU A 1 96 ? 0.601 -3.432 5.437 1.00 84.00 96 LEU A C 1
ATOM 773 O O . LEU A 1 96 ? 0.437 -3.749 6.611 1.00 84.00 96 LEU A O 1
ATOM 777 N N . GLU A 1 97 ? 0.535 -2.165 5.032 1.00 77.31 97 GLU A N 1
ATOM 778 C CA . GLU A 1 97 ? 0.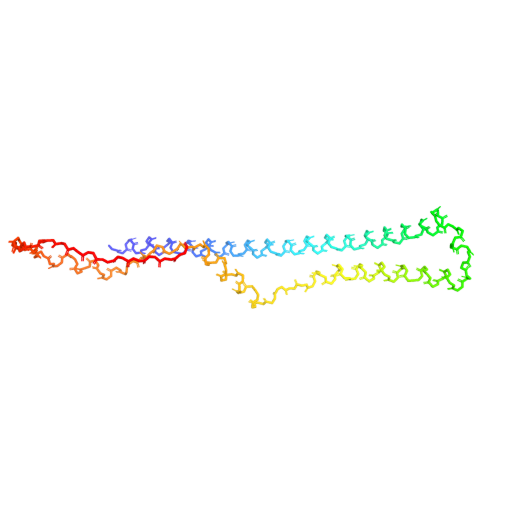229 -1.043 5.928 1.00 77.31 97 GLU A CA 1
ATOM 779 C C . GLU A 1 97 ? -1.198 -1.141 6.512 1.00 77.31 97 GLU A C 1
ATOM 781 O O . GLU A 1 97 ? -1.472 -0.601 7.580 1.00 77.31 97 GLU A O 1
ATOM 786 N N . GLN A 1 98 ? -2.081 -1.942 5.897 1.00 67.50 98 GLN A N 1
ATOM 787 C CA . GLN A 1 98 ? -3.400 -2.295 6.443 1.00 67.50 98 GLN A CA 1
ATOM 788 C C . GLN A 1 98 ? -3.330 -3.208 7.677 1.00 67.50 98 GLN A C 1
ATOM 790 O O . GLN A 1 98 ? -4.280 -3.264 8.456 1.00 67.50 98 GLN A O 1
ATOM 795 N N . LEU A 1 99 ? -2.232 -3.953 7.844 1.00 62.44 99 LEU A N 1
ATOM 796 C CA . LEU A 1 99 ? -2.032 -4.881 8.960 1.00 62.44 99 LEU A CA 1
ATOM 797 C C . LEU A 1 99 ? -1.453 -4.197 10.200 1.00 62.44 99 LEU A C 1
ATOM 799 O O . LEU A 1 99 ? -1.301 -4.861 11.224 1.00 62.44 99 LEU A O 1
ATOM 803 N N . PHE A 1 100 ? -1.123 -2.904 10.122 1.00 64.50 100 PHE A N 1
ATOM 804 C CA . PHE A 1 100 ? -0.632 -2.158 11.271 1.00 64.50 100 PHE A CA 1
ATOM 805 C C . PHE A 1 100 ? -1.774 -1.968 12.276 1.00 64.50 100 PHE A C 1
ATOM 807 O O . PHE A 1 100 ? -2.582 -1.042 12.188 1.00 64.50 100 PHE A O 1
ATOM 814 N N . GLN A 1 101 ? -1.873 -2.904 13.215 1.00 61.72 101 GLN A N 1
ATOM 815 C CA . GLN A 1 101 ? -2.645 -2.730 14.431 1.00 61.72 101 GLN A CA 1
ATOM 816 C C . GLN A 1 101 ? -1.720 -2.042 15.434 1.00 61.72 101 GLN A C 1
ATOM 818 O O . GLN A 1 101 ? -0.642 -2.580 15.687 1.00 61.72 101 GLN A O 1
ATOM 823 N N . PRO A 1 102 ? -2.084 -0.865 15.971 1.00 60.47 102 PRO A N 1
ATOM 824 C CA . PRO A 1 102 ? -1.357 -0.335 17.112 1.00 60.47 102 PRO A CA 1
ATOM 825 C C . PRO A 1 102 ? -1.462 -1.371 18.233 1.00 60.47 102 PRO A C 1
ATOM 827 O O . PRO A 1 102 ? -2.571 -1.795 18.574 1.00 60.47 102 PRO A O 1
ATOM 830 N N . ASP A 1 103 ? -0.320 -1.819 18.751 1.00 56.38 103 ASP A N 1
ATOM 831 C CA . ASP A 1 103 ? -0.294 -2.711 19.908 1.00 56.38 103 ASP A CA 1
ATOM 832 C C . ASP A 1 103 ? -0.967 -2.007 21.096 1.00 56.38 103 ASP A C 1
ATOM 834 O O . ASP A 1 103 ? -0.930 -0.777 21.206 1.00 56.38 103 ASP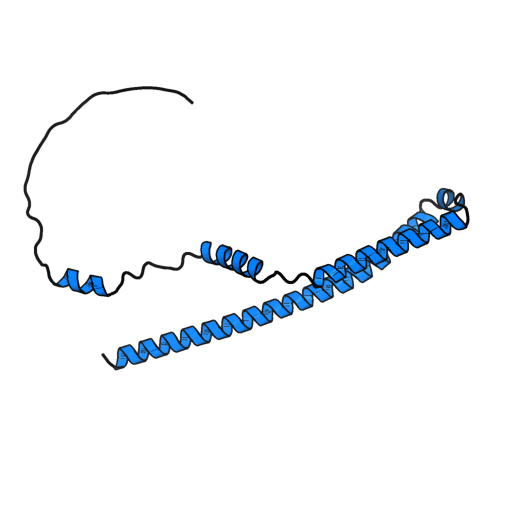 A O 1
ATOM 838 N N . GLU A 1 104 ? -1.575 -2.769 22.010 1.00 59.75 104 GLU A N 1
ATOM 839 C CA . GLU A 1 104 ? -2.343 -2.197 23.130 1.00 59.75 104 GLU A CA 1
ATOM 840 C C . GLU A 1 104 ? -1.529 -1.200 23.968 1.00 59.75 104 GLU A C 1
ATOM 842 O O . GLU A 1 104 ? -2.066 -0.201 24.431 1.00 59.75 104 GLU A O 1
ATOM 847 N N . SER A 1 105 ? -0.209 -1.384 24.054 1.00 61.47 105 SER A N 1
ATOM 848 C CA . SER A 1 105 ? 0.704 -0.446 24.712 1.00 61.47 105 SER A CA 1
ATOM 849 C C . SER A 1 105 ? 0.800 0.928 24.034 1.00 61.47 105 SER A C 1
ATOM 851 O O . SER A 1 105 ? 1.000 1.936 24.711 1.00 61.47 105 SER A O 1
ATOM 853 N N . GLU A 1 106 ? 0.687 1.000 22.703 1.00 64.38 106 GLU A N 1
ATOM 854 C CA . GLU A 1 106 ? 0.632 2.283 21.985 1.00 64.38 106 GLU A CA 1
ATOM 855 C C . GLU A 1 106 ? -0.735 2.947 22.152 1.00 64.38 106 GLU A C 1
ATOM 857 O O . GLU A 1 106 ? -0.813 4.174 22.238 1.00 64.38 106 GLU A O 1
ATOM 862 N N . LEU A 1 107 ? -1.799 2.145 22.247 1.00 67.00 107 LEU A N 1
ATOM 863 C CA . LEU A 1 107 ? -3.145 2.632 22.529 1.00 67.00 107 LEU A CA 1
ATOM 864 C C . LEU A 1 107 ? -3.224 3.243 23.936 1.00 67.00 107 LEU A C 1
ATOM 866 O O . LEU A 1 107 ? -3.664 4.381 24.071 1.00 67.00 107 LEU A O 1
ATOM 870 N N . GLU A 1 108 ? -2.692 2.552 24.949 1.00 65.50 108 GLU A N 1
ATOM 871 C CA . GLU A 1 108 ? -2.586 3.050 26.328 1.00 65.50 108 GLU A CA 1
ATOM 872 C C . GLU A 1 108 ? -1.757 4.344 26.409 1.00 65.50 108 GLU A C 1
ATOM 874 O O . GLU A 1 108 ? -2.119 5.285 27.119 1.00 65.50 108 GLU A O 1
ATOM 879 N N . ALA A 1 109 ? -0.658 4.437 25.652 1.00 71.94 109 ALA A N 1
ATOM 880 C CA . ALA A 1 109 ? 0.161 5.648 25.596 1.00 71.94 109 ALA A CA 1
ATOM 881 C C . ALA A 1 109 ? -0.585 6.832 24.951 1.00 71.94 109 ALA A C 1
ATOM 883 O O . ALA A 1 109 ? -0.463 7.976 25.405 1.00 71.94 109 ALA A O 1
ATOM 884 N N . LEU A 1 110 ? -1.374 6.567 23.907 1.00 71.38 110 LEU A N 1
ATOM 885 C CA . LEU A 1 110 ? -2.190 7.574 23.234 1.00 71.38 110 LEU A CA 1
ATOM 886 C C . LEU A 1 110 ? -3.351 8.037 24.128 1.00 71.38 110 LEU A C 1
ATOM 888 O O . LEU A 1 110 ? -3.605 9.239 24.233 1.00 71.38 110 LEU A O 1
ATOM 892 N N . GLU A 1 111 ? -4.009 7.105 24.820 1.00 66.38 111 GLU A N 1
ATOM 893 C CA . GLU A 1 111 ? -5.063 7.377 25.801 1.00 66.38 111 GLU A CA 1
ATOM 894 C C . GLU A 1 111 ? -4.543 8.220 26.969 1.00 66.38 111 GLU A C 1
ATOM 896 O O . GLU A 1 111 ? -5.140 9.247 27.301 1.00 66.38 111 GLU A O 1
ATOM 901 N N . ALA A 1 112 ? -3.381 7.874 27.531 1.00 70.12 112 ALA A N 1
ATOM 902 C CA . ALA A 1 112 ? -2.730 8.667 28.573 1.00 70.12 112 ALA A CA 1
ATOM 903 C C . ALA A 1 112 ? -2.424 10.104 28.104 1.00 70.12 112 ALA A C 1
ATOM 905 O O . ALA A 1 112 ? -2.597 11.063 28.863 1.00 70.12 112 ALA A O 1
ATOM 906 N N . SER A 1 113 ? -2.023 10.274 26.838 1.00 70.75 113 SER A N 1
ATOM 907 C CA . SER A 1 113 ? -1.783 11.593 26.240 1.00 70.75 113 SER A CA 1
ATOM 908 C C . SER A 1 113 ? -3.071 12.396 26.002 1.00 70.75 113 SER A C 1
ATOM 910 O O . SER A 1 113 ? -3.045 13.622 26.115 1.00 70.75 113 SER A O 1
ATOM 912 N N . LEU A 1 114 ? -4.185 11.743 25.664 1.00 63.91 114 LEU A N 1
ATOM 913 C CA . LEU A 1 114 ? -5.494 12.378 25.455 1.00 63.91 114 LEU A CA 1
ATOM 914 C C . LEU A 1 114 ? -6.140 12.806 26.781 1.00 63.91 114 LEU A C 1
ATOM 916 O O . LEU A 1 114 ? -6.658 13.920 26.884 1.00 63.91 114 LEU A O 1
ATOM 920 N N . VAL A 1 115 ? -6.050 11.964 27.814 1.00 58.38 115 VAL A N 1
ATOM 921 C CA . VAL A 1 115 ? -6.563 12.259 29.163 1.00 58.38 115 VAL A CA 1
ATOM 922 C C . VAL A 1 115 ? -5.756 13.377 29.831 1.00 58.38 115 VAL A C 1
ATOM 924 O O . VAL A 1 115 ? -6.338 14.246 30.478 1.00 58.38 115 VAL A O 1
ATOM 927 N N . GLY A 1 116 ? -4.440 13.447 29.598 1.00 53.91 116 GLY A N 1
ATOM 928 C CA . GLY A 1 116 ? -3.602 14.551 30.081 1.00 53.91 116 GLY A CA 1
ATOM 929 C C . GLY A 1 116 ? -3.987 15.937 29.531 1.00 53.91 116 GLY A C 1
ATOM 930 O O . GLY A 1 116 ? -3.686 16.949 30.162 1.00 53.91 116 GLY A O 1
ATOM 931 N N . GLY A 1 117 ? -4.678 16.003 28.385 1.00 49.28 117 GLY A N 1
ATOM 932 C CA . GLY A 1 117 ? -5.152 17.254 27.775 1.00 49.28 117 GLY A CA 1
ATOM 933 C C . GLY A 1 117 ? -6.528 17.731 28.259 1.00 49.28 117 GLY A C 1
ATOM 934 O O . GLY A 1 117 ? -6.843 18.915 28.140 1.00 49.28 117 GLY A O 1
ATOM 935 N N . LEU A 1 118 ? -7.342 16.841 28.834 1.00 46.91 118 LEU A N 1
ATOM 936 C CA . LEU A 1 118 ? -8.674 17.143 29.363 1.00 46.91 118 LEU A CA 1
ATOM 937 C C . LEU A 1 118 ? -8.654 17.056 30.892 1.00 46.91 118 LEU A C 1
ATOM 939 O O . LEU A 1 118 ? -9.173 16.116 31.488 1.00 46.91 118 LEU A O 1
ATOM 943 N N . HIS A 1 119 ? -8.091 18.074 31.544 1.00 44.75 119 HIS A N 1
ATOM 944 C CA . HIS A 1 119 ? -8.243 18.294 32.986 1.00 44.75 119 HIS A CA 1
ATOM 945 C C . HIS A 1 119 ? -9.718 18.629 33.326 1.00 44.75 119 HIS A C 1
ATOM 947 O O . HIS A 1 119 ? -10.070 19.767 33.628 1.00 44.75 119 HIS A O 1
ATOM 953 N N . PHE A 1 120 ? -10.608 17.634 33.271 1.00 48.44 120 PHE A N 1
ATOM 954 C CA . PHE A 1 120 ? -11.945 17.671 33.869 1.00 48.44 120 PHE A CA 1
ATOM 955 C C . PHE A 1 120 ? -11.968 16.789 35.121 1.00 48.44 120 PHE A C 1
ATOM 957 O O . PHE A 1 120 ? -12.717 15.829 35.242 1.00 48.44 120 PHE A O 1
ATOM 964 N N . THR A 1 121 ? -11.138 17.139 36.094 1.00 42.47 121 THR A N 1
ATOM 965 C CA . THR A 1 121 ? -11.410 16.832 37.496 1.00 42.47 121 THR A CA 1
ATOM 966 C C . THR A 1 121 ? -11.404 18.160 38.228 1.00 42.47 121 THR A C 1
ATOM 968 O O . THR A 1 121 ? -10.388 18.654 38.705 1.00 42.47 121 THR A O 1
ATOM 971 N N . ARG A 1 122 ? -12.584 18.789 38.278 1.00 43.81 122 ARG A N 1
ATOM 972 C CA . ARG A 1 122 ? -12.883 19.725 39.358 1.00 43.81 122 ARG A CA 1
ATOM 973 C C . ARG A 1 122 ? -12.623 18.942 40.637 1.00 43.81 122 ARG A C 1
ATOM 975 O O . ARG A 1 122 ? -13.263 17.912 40.829 1.00 43.81 122 ARG A O 1
ATOM 982 N N . GLU A 1 123 ? -11.668 19.393 41.439 1.00 41.59 123 GLU A N 1
ATOM 983 C CA . GLU A 1 123 ? -11.441 18.922 42.801 1.00 41.59 123 GLU A CA 1
ATOM 984 C C . GLU A 1 123 ? -12.805 18.837 43.500 1.00 41.59 123 GLU A C 1
ATOM 986 O O . GLU A 1 123 ? -13.404 19.850 43.868 1.00 41.59 123 GLU A O 1
ATOM 991 N N . ILE A 1 124 ? -13.370 17.633 43.594 1.00 52.81 124 ILE A N 1
ATOM 992 C CA . ILE A 1 124 ? -14.484 17.389 44.496 1.00 52.81 124 ILE A CA 1
ATOM 993 C C . ILE A 1 124 ? -13.799 17.140 45.824 1.00 52.81 124 ILE A C 1
ATOM 995 O O . ILE A 1 124 ? -13.337 16.036 46.106 1.00 52.81 124 ILE A O 1
ATOM 999 N N . GLU A 1 125 ? -13.667 18.212 46.597 1.00 46.12 125 GLU A N 1
ATOM 1000 C CA . GLU A 1 125 ? -13.284 18.125 47.996 1.00 46.12 125 GLU A CA 1
ATOM 1001 C C . GLU A 1 125 ? -14.211 17.092 48.674 1.00 46.12 125 GLU A C 1
ATOM 1003 O O . GLU A 1 125 ? -15.437 17.166 48.500 1.00 46.12 125 GLU A O 1
ATOM 1008 N N . PRO A 1 126 ? -13.671 16.077 49.371 1.00 48.31 126 PRO A N 1
ATOM 1009 C CA . PRO A 1 126 ? -14.492 15.046 49.986 1.00 48.31 126 PRO A CA 1
ATOM 1010 C C . PRO A 1 126 ? -15.476 15.682 50.973 1.00 48.31 126 PRO A C 1
ATOM 1012 O O . PRO A 1 126 ? -15.111 16.522 51.798 1.00 48.31 126 PRO A O 1
ATOM 1015 N N . LEU A 1 127 ? -16.741 15.254 50.898 1.00 45.34 127 LEU A N 1
ATOM 1016 C CA . LEU A 1 127 ? -17.870 15.807 51.660 1.00 45.34 127 LEU A CA 1
ATOM 1017 C C . LEU A 1 127 ? -17.694 15.742 53.195 1.00 45.34 127 LEU A C 1
ATOM 1019 O O . LEU A 1 127 ? -18.508 16.300 53.929 1.00 45.34 127 LEU A O 1
ATOM 1023 N N . GLU A 1 128 ? -16.647 15.076 53.685 1.00 51.84 128 GLU A N 1
ATOM 1024 C CA . GLU A 1 128 ? -16.289 14.982 55.102 1.00 51.84 128 GLU A CA 1
ATOM 1025 C C . GLU A 1 128 ? -15.804 16.320 55.693 1.00 51.84 128 GLU A C 1
ATOM 1027 O O . GLU A 1 128 ? -16.013 16.559 56.881 1.00 51.84 128 GLU A O 1
ATOM 1032 N N . ASN A 1 129 ? -15.262 17.246 54.888 1.00 52.59 129 ASN A N 1
ATOM 1033 C CA . ASN A 1 129 ? -14.705 18.509 55.407 1.00 52.59 129 ASN A CA 1
ATOM 1034 C C . ASN A 1 129 ? -15.763 19.610 55.666 1.00 52.59 129 ASN A C 1
ATOM 1036 O O . ASN A 1 129 ? -15.548 20.556 56.422 1.00 52.59 129 ASN A O 1
ATOM 1040 N N . LEU A 1 130 ? -16.973 19.483 55.107 1.00 46.38 130 LEU A N 1
ATOM 1041 C CA . LEU A 1 130 ? -18.041 20.471 55.327 1.00 46.38 130 LEU A CA 1
ATOM 1042 C C . LEU A 1 130 ? -18.685 20.378 56.719 1.00 46.38 130 LEU A C 1
ATOM 1044 O O . LEU A 1 130 ? -19.291 21.350 57.172 1.00 46.38 130 LEU A O 1
ATOM 1048 N N . SER A 1 131 ? -18.542 19.243 57.412 1.00 53.72 131 SER A N 1
ATOM 1049 C CA . SER A 1 131 ? -19.079 19.081 58.769 1.00 53.72 131 SER A CA 1
ATOM 1050 C C . SER A 1 131 ? -18.249 19.843 59.814 1.00 53.72 131 SER A C 1
ATOM 1052 O O . SER A 1 131 ? -18.810 20.399 60.756 1.00 53.72 131 SER A O 1
ATOM 1054 N N . GLU A 1 132 ? -16.935 19.987 59.599 1.00 46.00 132 GLU A N 1
ATOM 1055 C CA . GLU A 1 132 ? -16.032 20.648 60.553 1.00 46.00 132 GLU A CA 1
ATOM 1056 C C . GLU A 1 132 ? -16.186 22.179 60.563 1.00 46.00 132 GLU A C 1
ATOM 1058 O O . GLU A 1 132 ? -16.000 22.825 61.597 1.00 46.00 132 GLU A O 1
ATOM 1063 N N . ARG A 1 133 ? -16.612 22.783 59.444 1.00 47.34 133 ARG A N 1
ATOM 1064 C CA . ARG A 1 133 ? -16.822 24.241 59.338 1.00 47.34 133 ARG A CA 1
ATOM 1065 C C . ARG A 1 133 ? -18.108 24.748 59.993 1.00 47.34 133 ARG A C 1
ATOM 1067 O O . ARG A 1 133 ? -18.191 25.936 60.292 1.00 47.34 133 ARG A O 1
ATOM 1074 N N . CYS A 1 134 ? -19.092 23.886 60.253 1.00 42.72 134 CYS A N 1
ATOM 1075 C CA . CYS A 1 134 ? -20.327 24.280 60.943 1.00 42.72 134 CYS A CA 1
ATOM 1076 C C . CYS A 1 134 ? -20.264 24.123 62.473 1.00 42.72 134 CYS A C 1
ATOM 1078 O O . CYS A 1 134 ? -21.216 24.517 63.147 1.00 42.72 134 CYS A O 1
ATOM 1080 N N . SER A 1 135 ? -19.165 23.602 63.034 1.00 52.06 135 SER A N 1
ATOM 1081 C CA . SER A 1 135 ? -19.044 23.350 64.479 1.00 52.06 135 SER A CA 1
ATOM 1082 C C . SER A 1 135 ? -18.203 24.365 65.263 1.00 52.06 135 SER A C 1
ATOM 1084 O O . SER A 1 135 ? -18.245 24.320 66.488 1.00 52.06 135 SER A O 1
ATOM 1086 N N . ASN A 1 136 ? -17.510 25.313 64.617 1.00 45.78 136 ASN A N 1
ATOM 1087 C CA . ASN A 1 136 ? -16.686 26.311 65.319 1.00 45.78 136 ASN A CA 1
ATOM 1088 C C . ASN A 1 136 ? -17.063 27.763 64.969 1.00 45.78 136 ASN A C 1
ATOM 1090 O O . ASN A 1 136 ? -16.557 28.311 63.990 1.00 45.78 136 ASN A O 1
ATOM 1094 N N . PRO A 1 137 ? -17.880 28.445 65.792 1.00 46.16 137 PRO A N 1
ATOM 1095 C CA . PRO A 1 137 ? -17.997 29.893 65.774 1.00 46.16 137 PRO A CA 1
ATOM 1096 C C . PRO A 1 137 ? -17.013 30.490 66.790 1.00 46.16 137 PRO A C 1
ATOM 1098 O O . PRO A 1 137 ? -17.410 30.921 67.867 1.00 46.16 137 PRO A O 1
ATOM 1101 N N . SER A 1 138 ? -15.725 30.524 66.452 1.00 42.16 138 SER A N 1
ATOM 1102 C CA . SER A 1 138 ? -14.731 31.271 67.234 1.00 42.16 138 SER A CA 1
ATOM 1103 C C . SER A 1 138 ? -13.847 32.058 66.276 1.00 42.16 138 SER A C 1
ATOM 1105 O O . SER A 1 138 ? -12.912 31.520 65.688 1.00 42.16 138 SER A O 1
ATOM 1107 N N . GLY A 1 139 ? -14.211 33.323 66.052 1.00 41.50 139 GLY A N 1
ATOM 1108 C CA . GLY A 1 139 ? -13.423 34.253 65.244 1.00 41.50 139 GLY A CA 1
ATOM 1109 C C . GLY A 1 139 ? -12.101 34.615 65.928 1.00 41.50 139 GLY A C 1
ATOM 1110 O O . GLY A 1 139 ? -12.024 34.546 67.155 1.00 41.50 139 GLY A O 1
ATOM 1111 N N . PRO A 1 140 ? -11.060 35.022 65.182 1.00 41.16 140 PRO A N 1
ATOM 1112 C CA . PRO A 1 140 ? -9.871 35.564 65.806 1.00 41.16 140 PRO A CA 1
ATOM 1113 C C . PRO A 1 140 ? -10.035 37.068 66.046 1.00 41.16 140 PRO A C 1
ATOM 1115 O O . PRO A 1 140 ? -10.435 37.837 65.168 1.00 41.16 140 PRO A O 1
ATOM 1118 N N . GLU A 1 141 ? -9.732 37.437 67.286 1.00 36.31 141 GLU A N 1
ATOM 1119 C CA . GLU A 1 141 ? -9.623 38.782 67.831 1.00 36.31 141 GLU A CA 1
ATOM 1120 C C . GLU A 1 141 ? -8.723 39.720 67.013 1.00 36.31 141 GLU A C 1
ATOM 1122 O O . GLU A 1 141 ? -7.701 39.343 66.442 1.00 36.31 141 GLU A O 1
ATOM 1127 N N . LEU A 1 142 ? -9.100 40.997 67.064 1.00 43.38 142 LEU A N 1
ATOM 1128 C CA . LEU A 1 142 ? -8.271 42.158 66.773 1.00 43.38 142 LEU A CA 1
ATOM 1129 C C . LEU A 1 142 ? -7.242 42.385 67.895 1.00 43.38 142 LEU A C 1
ATOM 1131 O O . LEU A 1 142 ? -7.638 42.705 69.010 1.00 43.38 142 LEU A O 1
ATOM 1135 N N . ALA A 1 143 ? -5.949 42.338 67.574 1.00 34.69 143 ALA A N 1
ATOM 1136 C CA . ALA A 1 143 ? -4.846 43.107 68.183 1.00 34.69 143 ALA A CA 1
ATOM 1137 C C . ALA A 1 143 ? -3.554 42.707 67.441 1.00 34.69 143 ALA A C 1
ATOM 1139 O O . ALA A 1 143 ? -3.347 41.534 67.177 1.00 34.69 143 ALA A O 1
ATOM 1140 N N . GLY A 1 144 ? -2.616 43.550 67.027 1.00 35.22 144 GLY A N 1
ATOM 1141 C CA . GLY A 1 144 ? -2.326 44.944 67.308 1.00 35.22 144 GLY A CA 1
ATOM 1142 C C . GLY A 1 144 ? -0.800 45.108 67.219 1.00 35.22 144 GLY A C 1
ATOM 1143 O O . GLY A 1 144 ? -0.084 44.498 67.999 1.00 35.22 144 GLY A O 1
ATOM 1144 N N . SER A 1 145 ? -0.347 45.945 66.280 1.00 39.16 145 SER A N 1
ATOM 1145 C CA . SER A 1 145 ? 0.846 46.812 66.368 1.00 39.16 145 SER A CA 1
ATOM 1146 C C . SER A 1 145 ? 2.263 46.205 66.430 1.00 39.16 145 SER A C 1
ATOM 1148 O O . SER A 1 145 ? 2.656 45.574 67.403 1.00 39.16 145 SER A O 1
ATOM 1150 N N . GLY A 1 146 ? 3.106 46.580 65.457 1.00 34.81 146 GLY A N 1
ATOM 1151 C CA . GLY A 1 146 ? 4.564 46.424 65.532 1.00 34.81 146 GLY A CA 1
ATOM 1152 C C . GLY A 1 146 ? 5.294 46.947 64.291 1.00 34.81 146 GLY A C 1
ATOM 1153 O O . GLY A 1 146 ? 5.557 46.202 63.358 1.00 34.81 146 GLY A O 1
ATOM 1154 N N . SER A 1 147 ? 5.584 48.246 64.273 1.00 37.03 147 SER A N 1
ATOM 1155 C CA . SER A 1 147 ? 6.303 48.994 63.233 1.00 37.03 147 SER A CA 1
ATOM 1156 C C . SER A 1 147 ? 7.816 48.723 63.189 1.00 37.03 147 SER A C 1
ATOM 1158 O O . SER A 1 147 ? 8.444 48.780 64.243 1.00 37.03 147 SER A O 1
ATOM 1160 N N . ALA A 1 148 ? 8.404 48.610 61.989 1.00 35.69 148 ALA A N 1
ATOM 1161 C CA . ALA A 1 148 ? 9.711 49.186 61.609 1.00 35.69 148 ALA A CA 1
ATOM 1162 C C . ALA A 1 148 ? 10.001 48.937 60.108 1.00 35.69 148 ALA A C 1
ATOM 1164 O O . ALA A 1 148 ? 10.045 47.792 59.671 1.00 35.69 148 ALA A O 1
ATOM 1165 N N . GLY A 1 149 ? 10.211 49.998 59.322 1.00 33.69 149 GLY A N 1
ATOM 1166 C CA . GLY A 1 149 ? 11.038 49.952 58.098 1.00 33.69 149 GLY A CA 1
ATOM 1167 C C . GLY A 1 149 ? 12.390 50.634 58.372 1.00 33.69 149 GLY A C 1
ATOM 1168 O O . GLY A 1 149 ? 12.649 50.940 59.538 1.00 33.69 149 GLY A O 1
ATOM 1169 N N . PRO A 1 150 ? 13.180 51.043 57.361 1.00 54.53 150 PRO A N 1
ATOM 1170 C CA . PRO A 1 150 ? 13.400 50.492 56.019 1.00 54.53 150 PRO A CA 1
ATOM 1171 C C . PRO A 1 150 ? 14.919 50.256 55.730 1.00 54.53 150 PRO A C 1
ATOM 1173 O O . PRO A 1 150 ? 15.755 50.374 56.619 1.00 54.53 150 PRO A O 1
ATOM 1176 N N . ASP A 1 151 ? 15.237 49.978 54.458 1.00 36.62 151 ASP A N 1
ATOM 1177 C CA . ASP A 1 151 ? 16.502 50.244 53.735 1.00 36.62 151 ASP A CA 1
ATOM 1178 C C . ASP A 1 151 ? 17.621 49.185 53.548 1.00 36.62 151 ASP A C 1
ATOM 1180 O O . ASP A 1 151 ? 18.090 48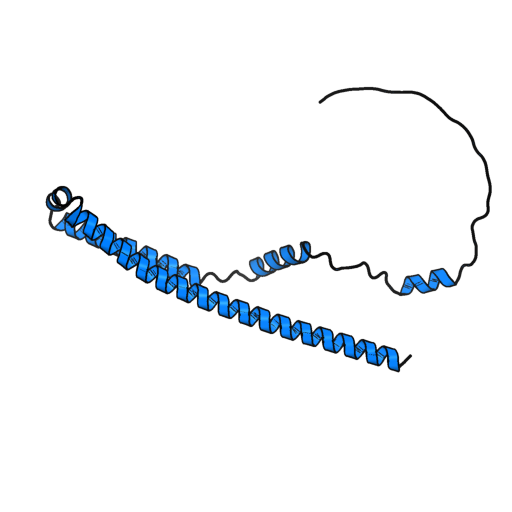.509 54.458 1.00 36.62 151 ASP A O 1
ATOM 1184 N N . HIS A 1 152 ? 18.107 49.224 52.291 1.00 41.12 152 HIS A N 1
ATOM 1185 C CA . HIS A 1 152 ? 19.418 48.879 51.708 1.00 41.12 152 HIS A CA 1
ATOM 1186 C C . HIS A 1 152 ? 19.711 47.498 51.063 1.00 41.12 152 HIS A C 1
ATOM 1188 O O . HIS A 1 152 ? 20.184 46.560 51.687 1.00 41.12 152 HIS A O 1
ATOM 1194 N N . ALA A 1 153 ? 19.543 47.481 49.728 1.00 39.56 153 ALA A N 1
ATOM 1195 C CA . ALA A 1 153 ? 20.584 47.369 48.679 1.00 39.56 153 ALA A CA 1
ATOM 1196 C C . ALA A 1 153 ? 21.594 46.190 48.631 1.00 39.56 153 ALA A C 1
ATOM 1198 O O . ALA A 1 153 ? 22.478 46.089 49.471 1.00 39.56 153 ALA A O 1
ATOM 1199 N N . ALA A 1 154 ? 21.577 45.455 47.502 1.00 43.78 154 ALA A N 1
ATOM 1200 C CA . ALA A 1 154 ? 22.726 44.978 46.690 1.00 43.78 154 ALA A CA 1
ATOM 1201 C C . ALA A 1 154 ? 22.158 44.258 45.434 1.00 43.78 154 ALA A C 1
ATOM 1203 O O . ALA A 1 154 ? 21.346 43.355 45.577 1.00 43.78 154 ALA A O 1
ATOM 1204 N N . SER A 1 155 ? 22.300 44.754 44.198 1.00 42.75 155 SER A N 1
ATOM 1205 C CA . SER A 1 155 ? 23.466 44.757 43.284 1.00 42.75 155 SER A CA 1
ATOM 1206 C C . SER A 1 155 ? 23.734 43.446 42.519 1.00 42.75 155 SER A C 1
ATOM 1208 O O . SER A 1 155 ? 23.984 42.410 43.125 1.00 42.75 155 SER A O 1
ATOM 1210 N N . SER A 1 156 ? 23.898 43.619 41.192 1.00 45.38 156 SER A N 1
ATOM 1211 C CA . SER A 1 156 ? 24.709 42.851 40.206 1.00 45.38 156 SER A CA 1
ATOM 1212 C C . SER A 1 156 ? 23.947 41.865 39.296 1.00 45.38 156 SER A C 1
ATOM 1214 O O . SER A 1 156 ? 23.370 40.902 39.774 1.00 45.38 156 SER A O 1
ATOM 1216 N N . HIS A 1 157 ? 23.756 42.164 38.001 1.00 42.75 157 HIS A N 1
ATOM 1217 C CA . HIS A 1 157 ? 24.677 42.009 36.845 1.00 42.75 157 HIS A CA 1
ATOM 1218 C C . HIS A 1 157 ? 24.877 40.561 36.353 1.00 42.75 157 HIS A C 1
ATOM 1220 O O . HIS A 1 157 ? 25.631 39.809 36.964 1.00 42.75 157 HIS A O 1
ATOM 1226 N N . SER A 1 158 ? 24.313 40.243 35.179 1.00 43.25 158 SER A N 1
ATOM 1227 C CA . SER A 1 158 ? 24.998 39.726 33.967 1.00 43.25 158 SER A CA 1
ATOM 1228 C C . SER A 1 158 ? 24.060 38.845 33.136 1.00 43.25 158 SER A C 1
ATOM 1230 O O . SER A 1 158 ? 23.495 37.888 33.661 1.00 43.25 158 SER A O 1
ATOM 1232 N N . GLY A 1 159 ? 23.939 39.161 31.844 1.00 42.22 159 GLY A N 1
ATOM 1233 C CA . GLY A 1 159 ? 23.165 38.423 30.844 1.00 42.22 159 GLY A CA 1
ATOM 1234 C C . GLY A 1 159 ? 22.652 39.345 29.756 1.00 42.22 159 GLY A C 1
ATOM 1235 O O . GLY A 1 159 ? 21.504 39.807 29.911 1.00 42.22 159 GLY A O 1
#

Secondary structure (DSSP, 8-state):
-HHHHHHHHHHHHHHHHHHHHHHHHHHHHHHHHHHHHHHHHHHHHHHHHHHHHHHHHHIIIIISHHHHHHS-HHHHHHHHHHHHHHHHHHHHHHHHGGG-PPPHHHHHHHHHHHHTT---------TTTTTGGGS---PPPP-----------------

Radius of gyration: 36.31 Å; chains: 1; bounding box: 61×60×97 Å

Foldseek 3Di:
DVVVVVVVVVVVVVVVVVVVVVVVVVVVVVVVVLVVLLVVLLVVLVVQLVVQLVVVVCCCVPVPVVVNVPDDPVRNVVSSVVSNVVSNVSSVVSNVVSVDDPDVVVVVVVVVVVVVVDPPDPPPPPPVVVVVVVPDPDDDDDDDDDDDDDDDDDDDDDD